Protein AF-A0A1A3Q404-F1 (afdb_monomer)

Radius of gyration: 26.16 Å; Cα contacts (8 Å, |Δi|>4): 120; chains: 1; bounding box: 40×56×80 Å

Structure (mmCIF, N/CA/C/O backbone):
data_AF-A0A1A3Q404-F1
#
_entry.id   AF-A0A1A3Q404-F1
#
loop_
_atom_site.group_PDB
_atom_site.id
_atom_site.type_symbol
_atom_site.label_atom_id
_atom_site.label_alt_id
_atom_site.label_comp_id
_atom_site.label_asym_id
_atom_site.label_entity_id
_atom_site.label_seq_id
_atom_site.pdbx_PDB_ins_code
_atom_site.Cartn_x
_atom_site.Cartn_y
_atom_site.Cartn_z
_atom_site.occupancy
_atom_site.B_iso_or_equiv
_atom_site.auth_seq_id
_atom_site.auth_comp_id
_atom_site.auth_asym_id
_atom_site.auth_atom_id
_atom_site.pdbx_PDB_model_num
ATOM 1 N N . MET A 1 1 ? 24.733 31.730 16.438 1.00 37.62 1 MET A N 1
ATOM 2 C CA . MET A 1 1 ? 24.488 30.377 16.980 1.00 37.62 1 MET A CA 1
ATOM 3 C C . MET A 1 1 ? 24.249 30.510 18.474 1.00 37.62 1 MET A C 1
ATOM 5 O O . MET A 1 1 ? 25.152 30.958 19.163 1.00 37.62 1 MET A O 1
ATOM 9 N N . ALA A 1 2 ? 23.046 30.199 18.954 1.00 35.38 2 ALA A N 1
ATOM 10 C CA . ALA A 1 2 ? 22.739 30.110 20.380 1.00 35.38 2 ALA A CA 1
ATOM 11 C C . ALA A 1 2 ? 21.656 29.036 20.550 1.00 35.38 2 ALA A C 1
ATOM 13 O O . ALA A 1 2 ? 20.515 29.236 20.143 1.00 35.38 2 ALA A O 1
ATOM 14 N N . PHE A 1 3 ? 22.049 27.871 21.063 1.00 39.38 3 PHE A N 1
ATOM 15 C CA . PHE A 1 3 ? 21.137 26.793 21.433 1.00 39.38 3 PHE A CA 1
ATOM 16 C C . PHE A 1 3 ? 20.712 27.013 22.885 1.00 39.38 3 PHE A C 1
ATOM 18 O O . PHE A 1 3 ? 21.555 27.018 23.780 1.00 39.38 3 PHE A O 1
ATOM 25 N N . ALA A 1 4 ? 19.415 27.211 23.113 1.00 44.22 4 ALA A N 1
ATOM 26 C CA . ALA A 1 4 ? 18.835 27.208 24.447 1.00 44.22 4 ALA A CA 1
ATOM 27 C C . ALA A 1 4 ? 18.495 25.763 24.838 1.00 44.22 4 ALA A C 1
ATOM 29 O O . ALA A 1 4 ? 17.740 25.078 24.151 1.00 44.22 4 ALA A O 1
ATOM 30 N N . ALA A 1 5 ? 19.105 25.314 25.931 1.00 44.84 5 ALA A N 1
ATOM 31 C CA . ALA A 1 5 ? 18.883 24.025 26.562 1.00 44.84 5 ALA A CA 1
ATOM 32 C C . ALA A 1 5 ? 17.574 24.029 27.366 1.00 44.84 5 ALA A C 1
ATOM 34 O O . ALA A 1 5 ? 17.279 25.002 28.059 1.00 44.84 5 ALA A O 1
ATOM 35 N N . LEU A 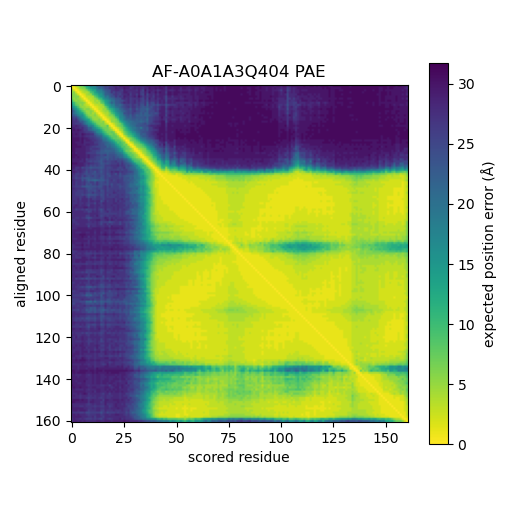1 6 ? 16.837 22.917 27.341 1.00 44.03 6 LEU A N 1
ATOM 36 C CA . LEU A 1 6 ? 15.788 22.631 28.318 1.00 44.03 6 LEU A CA 1
ATOM 37 C C . LEU A 1 6 ? 16.058 21.271 28.960 1.00 44.03 6 LEU A C 1
ATOM 39 O O . LEU A 1 6 ? 16.130 20.239 28.298 1.00 44.03 6 LEU A O 1
ATOM 43 N N . ALA A 1 7 ? 16.278 21.342 30.268 1.00 47.00 7 ALA A N 1
ATOM 44 C CA . ALA A 1 7 ? 16.565 20.249 31.172 1.00 47.00 7 ALA A CA 1
ATOM 45 C C . ALA A 1 7 ? 15.343 19.342 31.357 1.00 47.00 7 ALA A C 1
ATOM 47 O O . ALA A 1 7 ? 14.237 19.830 31.588 1.00 47.00 7 ALA A O 1
ATOM 48 N N . VAL A 1 8 ? 15.560 18.027 31.345 1.00 45.28 8 VAL A N 1
ATOM 49 C CA . VAL A 1 8 ? 14.597 17.056 31.871 1.00 45.28 8 VAL A CA 1
ATOM 50 C C . VAL A 1 8 ? 15.298 16.263 32.964 1.00 45.28 8 VAL A C 1
ATOM 52 O O . VAL A 1 8 ? 16.153 15.422 32.697 1.00 45.28 8 VAL A O 1
ATOM 55 N N . SER A 1 9 ? 14.932 16.573 34.203 1.00 49.78 9 SER A N 1
ATOM 56 C CA . SER A 1 9 ? 15.315 15.837 35.401 1.00 49.78 9 SER A CA 1
ATOM 57 C C . SER A 1 9 ? 14.096 15.073 35.901 1.00 49.78 9 SER A C 1
ATOM 59 O O . SER A 1 9 ? 13.100 15.697 36.248 1.00 49.78 9 SER A O 1
ATOM 61 N N . PHE A 1 10 ? 14.199 13.753 36.022 1.00 41.72 10 PHE A N 1
ATOM 62 C CA . PHE A 1 10 ? 13.447 12.994 37.020 1.00 41.72 10 PHE A CA 1
ATOM 63 C C . PHE A 1 10 ? 14.380 11.942 37.609 1.00 41.72 10 PHE A C 1
ATOM 65 O O . PHE A 1 10 ? 14.704 10.938 36.982 1.00 41.72 10 PHE A O 1
ATOM 72 N N . ALA A 1 11 ? 14.848 12.222 38.821 1.00 43.59 11 ALA A N 1
ATOM 73 C CA . ALA A 1 11 ? 15.542 11.275 39.670 1.00 43.59 11 ALA A CA 1
ATOM 74 C C . ALA A 1 11 ? 14.583 10.837 40.778 1.00 43.59 11 ALA A C 1
ATOM 76 O O . ALA A 1 11 ? 14.022 11.689 41.463 1.00 43.59 11 ALA A O 1
ATOM 77 N N . ALA A 1 12 ? 14.459 9.530 40.991 1.00 43.88 12 ALA A N 1
ATOM 78 C CA . ALA A 1 12 ? 14.331 8.959 42.327 1.00 43.88 12 ALA A CA 1
ATOM 79 C C . ALA A 1 12 ? 14.699 7.469 42.285 1.00 43.88 12 ALA A C 1
ATOM 81 O O . ALA A 1 12 ? 14.001 6.650 41.693 1.00 43.88 12 ALA A O 1
ATOM 82 N N . LEU A 1 13 ? 15.832 7.157 42.916 1.00 48.12 13 LEU A N 1
ATOM 83 C CA . LEU A 1 13 ? 16.267 5.817 43.289 1.00 48.12 13 LEU A CA 1
ATOM 84 C C . LEU A 1 13 ? 15.316 5.202 44.325 1.00 48.12 13 LEU A C 1
ATOM 86 O O . LEU A 1 13 ? 14.909 5.890 45.258 1.00 48.12 13 LEU A O 1
ATOM 90 N N . VAL A 1 14 ? 15.157 3.876 44.284 1.00 49.25 14 VAL A N 1
ATOM 91 C CA . VAL A 1 14 ? 15.135 3.071 45.515 1.00 49.25 14 VAL A CA 1
ATOM 92 C C . VAL A 1 14 ? 16.139 1.931 45.363 1.00 49.25 14 VAL A C 1
ATOM 94 O O . VAL A 1 14 ? 16.057 1.108 44.455 1.00 49.25 14 VAL A O 1
ATOM 97 N N . VAL A 1 15 ? 17.129 1.954 46.251 1.00 51.81 15 VAL A N 1
ATOM 98 C CA . VAL A 1 15 ? 18.213 0.984 46.417 1.00 51.81 15 VAL A CA 1
ATOM 99 C C . VAL A 1 15 ? 17.777 -0.099 47.402 1.00 51.81 15 VAL A C 1
ATOM 101 O O . VAL A 1 15 ? 17.250 0.224 48.461 1.00 51.81 15 VAL A O 1
ATOM 104 N N . GLY A 1 16 ? 18.155 -1.348 47.115 1.00 43.03 16 GLY A N 1
ATOM 105 C CA . GLY A 1 16 ? 18.827 -2.187 48.113 1.00 43.03 16 GLY A CA 1
ATOM 106 C C . GLY A 1 16 ? 18.087 -3.420 48.630 1.00 43.03 16 GLY A C 1
ATOM 107 O O . GLY A 1 16 ? 16.976 -3.328 49.137 1.00 43.03 16 GLY A O 1
ATOM 108 N N . GLY A 1 17 ? 18.791 -4.560 48.605 1.00 40.91 17 GLY A N 1
ATOM 109 C CA . GLY A 1 17 ? 18.478 -5.707 49.459 1.00 40.91 17 GLY A CA 1
ATOM 110 C C . GLY A 1 17 ? 19.001 -7.063 48.980 1.00 40.91 17 GLY A C 1
ATOM 111 O O . GLY A 1 17 ? 18.203 -7.964 48.750 1.00 40.91 17 GLY A O 1
ATOM 112 N N . THR A 1 18 ? 20.317 -7.257 48.848 1.00 50.62 18 THR A N 1
ATOM 113 C CA . THR A 1 18 ? 20.899 -8.610 48.849 1.00 50.62 18 THR A CA 1
ATOM 114 C C . THR A 1 18 ? 20.999 -9.113 50.289 1.00 50.62 18 THR A C 1
ATOM 116 O O . THR A 1 18 ? 21.762 -8.578 51.088 1.00 50.62 18 THR A O 1
ATOM 119 N N . ALA A 1 19 ? 20.265 -10.174 50.620 1.00 42.88 19 ALA A N 1
ATOM 120 C CA . ALA A 1 19 ? 20.507 -10.966 51.821 1.00 42.88 19 ALA A CA 1
ATOM 121 C C . ALA A 1 19 ? 20.475 -12.457 51.460 1.00 42.88 19 ALA A C 1
ATOM 123 O O . ALA A 1 19 ? 19.422 -13.041 51.219 1.00 42.88 19 ALA A O 1
ATOM 124 N N . LEU A 1 20 ? 21.663 -13.063 51.412 1.00 49.41 20 LEU A N 1
ATOM 125 C CA . LEU A 1 20 ? 21.845 -14.508 51.521 1.00 49.41 20 LEU A CA 1
ATOM 126 C C . LEU A 1 20 ? 21.473 -14.937 52.945 1.00 49.41 20 LEU A C 1
ATOM 128 O O . LEU A 1 20 ? 22.155 -14.537 53.886 1.00 49.41 20 LEU A O 1
ATOM 132 N N . VAL A 1 21 ? 20.477 -15.812 53.105 1.00 48.28 21 VAL A N 1
ATOM 133 C CA . VAL A 1 21 ? 20.334 -16.637 54.315 1.00 48.28 21 VAL A CA 1
ATOM 134 C C . VAL A 1 21 ? 20.006 -18.077 53.919 1.00 48.28 21 VAL A C 1
ATOM 136 O O . VAL A 1 21 ? 19.065 -18.355 53.181 1.00 48.28 21 VAL A O 1
ATOM 139 N N . ARG A 1 22 ? 20.850 -18.987 54.412 1.00 45.28 22 ARG A N 1
ATOM 140 C CA . ARG A 1 22 ? 20.740 -20.450 54.364 1.00 45.28 22 ARG A CA 1
ATOM 141 C C . ARG A 1 22 ? 19.524 -20.957 55.154 1.00 45.28 22 ARG A C 1
ATOM 143 O O . ARG A 1 22 ? 19.282 -20.486 56.256 1.00 45.28 22 ARG A O 1
ATOM 150 N N . THR A 1 23 ? 18.871 -21.981 54.597 1.00 52.84 23 THR A N 1
ATOM 151 C CA . THR A 1 23 ? 18.121 -23.095 55.227 1.00 52.84 23 THR A CA 1
ATOM 152 C C . THR A 1 23 ? 17.726 -22.986 56.707 1.00 52.84 23 THR A C 1
ATOM 154 O O . THR A 1 23 ? 18.601 -23.040 57.569 1.00 52.84 23 THR A O 1
ATOM 157 N N . SER A 1 24 ? 16.419 -23.068 56.997 1.00 42.34 24 SER A N 1
ATOM 158 C CA . SER A 1 24 ? 15.842 -23.923 58.056 1.00 42.34 24 SER A CA 1
ATOM 159 C C . SER A 1 24 ? 14.312 -24.029 57.940 1.00 42.34 24 SER A C 1
ATOM 161 O O . SER A 1 24 ? 13.644 -23.152 57.405 1.00 42.34 24 SER A O 1
ATOM 163 N N . SER A 1 25 ? 13.820 -25.172 58.400 1.00 47.3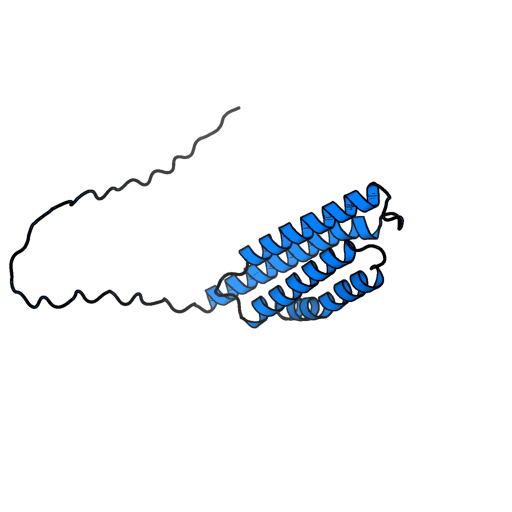8 25 SER A N 1
ATOM 164 C CA . SER A 1 25 ? 12.507 -25.804 58.274 1.00 47.38 25 SER A CA 1
ATOM 165 C C . SER A 1 25 ? 11.264 -24.982 58.646 1.00 47.38 25 SER A C 1
ATOM 167 O O . SER A 1 25 ? 11.274 -24.223 59.605 1.00 47.38 25 SER A O 1
ATOM 169 N N . GLY A 1 26 ? 10.150 -25.313 57.981 1.00 46.12 26 GLY A N 1
ATOM 170 C CA . GLY A 1 26 ? 8.818 -25.368 58.595 1.00 46.12 26 GLY A CA 1
ATOM 171 C C . GLY A 1 26 ? 8.077 -24.047 58.801 1.00 46.12 26 GLY A C 1
ATOM 172 O O . GLY A 1 26 ? 8.078 -23.499 59.894 1.00 46.12 26 GLY A O 1
ATOM 173 N N . SER A 1 27 ? 7.320 -23.622 57.791 1.00 40.94 27 SER A N 1
ATOM 174 C CA . SER A 1 27 ? 6.084 -22.851 57.970 1.00 40.94 27 SER A CA 1
ATOM 175 C C . SER A 1 27 ? 5.276 -22.930 56.675 1.00 40.94 27 SER A C 1
ATOM 177 O O . SER A 1 27 ? 5.802 -22.645 55.600 1.00 40.94 27 SER A O 1
ATOM 179 N N . LEU A 1 28 ? 4.012 -23.356 56.752 1.00 51.31 28 LEU A N 1
ATOM 180 C CA . LEU A 1 28 ? 3.050 -23.232 55.654 1.00 51.31 28 LEU A CA 1
ATOM 181 C C . LEU A 1 28 ? 2.724 -21.742 55.484 1.00 51.31 28 LEU A C 1
ATOM 183 O O . LEU A 1 28 ? 1.730 -21.244 56.004 1.00 51.31 28 LEU A O 1
ATOM 187 N N . GLN A 1 29 ? 3.604 -21.011 54.803 1.00 48.41 29 GLN A N 1
ATOM 188 C CA . GLN A 1 29 ? 3.366 -19.627 54.419 1.00 48.41 29 GLN A CA 1
ATOM 189 C C . GLN A 1 29 ? 2.473 -19.618 53.180 1.00 48.41 29 GLN A C 1
ATOM 191 O O . GLN A 1 29 ? 2.877 -20.067 52.107 1.00 48.41 29 GLN A O 1
ATOM 196 N N . SER A 1 30 ? 1.246 -19.123 53.352 1.00 51.88 30 SER A N 1
ATOM 197 C CA . SER A 1 30 ? 0.324 -18.804 52.265 1.00 51.88 30 SER A CA 1
ATOM 198 C C . SER A 1 30 ? 1.066 -18.043 51.168 1.00 51.88 30 SER A C 1
ATOM 200 O O . SER A 1 30 ? 1.684 -17.011 51.436 1.00 51.88 30 SER A O 1
ATOM 202 N N . ALA A 1 31 ? 1.030 -18.576 49.945 1.00 56.25 31 ALA A N 1
ATOM 203 C CA . ALA A 1 31 ? 1.625 -17.931 48.785 1.00 56.25 31 ALA A CA 1
ATOM 204 C C . ALA A 1 31 ? 1.077 -16.497 48.658 1.00 56.25 31 ALA A C 1
ATOM 206 O O . ALA A 1 31 ? -0.130 -16.300 48.831 1.00 56.25 31 ALA A O 1
ATOM 207 N N . PRO A 1 32 ? 1.925 -15.491 48.376 1.00 52.22 32 PRO A N 1
ATOM 208 C CA . PRO A 1 32 ? 1.443 -14.142 48.140 1.00 52.22 32 PRO A CA 1
ATOM 209 C C . PRO A 1 32 ? 0.502 -14.171 46.937 1.00 52.22 32 PRO A C 1
ATOM 211 O O . PRO A 1 32 ? 0.887 -14.588 45.844 1.00 52.22 32 PRO A O 1
ATOM 214 N N . THR A 1 33 ? -0.742 -13.747 47.152 1.00 50.78 33 THR A N 1
ATOM 215 C CA . THR A 1 33 ? -1.718 -13.506 46.094 1.00 50.78 33 THR A CA 1
ATOM 216 C C . THR A 1 33 ? -1.082 -12.532 45.106 1.00 50.78 33 THR A C 1
ATOM 218 O O . THR A 1 33 ? -0.889 -11.359 45.429 1.00 50.78 33 THR A O 1
ATOM 221 N N . GLN A 1 34 ? -0.694 -13.015 43.922 1.00 48.81 34 GLN A N 1
ATOM 222 C CA . GLN A 1 34 ? -0.306 -12.129 42.830 1.00 48.81 34 GLN A CA 1
ATOM 223 C C . GLN A 1 34 ? -1.473 -11.165 42.594 1.00 48.81 34 GLN A C 1
ATOM 225 O O . GLN A 1 34 ? -2.611 -11.631 42.481 1.00 48.81 34 GLN A O 1
ATOM 230 N N . PRO A 1 35 ? -1.237 -9.843 42.528 1.00 50.06 35 PRO A N 1
ATOM 231 C CA . PRO A 1 35 ? -2.263 -8.928 42.072 1.00 50.06 35 PRO A CA 1
ATOM 232 C C . PRO A 1 35 ? -2.679 -9.395 40.682 1.00 50.06 35 PRO A C 1
ATOM 234 O O . PRO A 1 35 ? -1.863 -9.404 39.759 1.00 50.06 35 PRO A O 1
ATOM 237 N N . THR A 1 36 ? -3.930 -9.825 40.540 1.00 48.56 36 THR A N 1
ATOM 238 C CA . THR A 1 36 ? -4.543 -10.014 39.233 1.00 48.56 36 THR A CA 1
ATOM 239 C C . THR A 1 36 ? -4.414 -8.671 38.535 1.00 48.56 36 THR A C 1
ATOM 241 O O . THR A 1 36 ? -5.062 -7.704 38.935 1.00 48.56 36 THR A O 1
ATOM 244 N N . ALA A 1 37 ? -3.506 -8.569 37.564 1.00 55.34 37 ALA A N 1
ATOM 245 C CA . ALA A 1 37 ? -3.395 -7.382 36.741 1.00 55.34 37 ALA A CA 1
ATOM 246 C C . ALA A 1 37 ? -4.743 -7.235 36.035 1.00 55.34 37 ALA A C 1
ATOM 248 O O . ALA A 1 37 ? -5.053 -7.988 35.113 1.00 55.34 37 ALA A O 1
ATOM 249 N N . VAL A 1 38 ? -5.582 -6.328 36.535 1.00 51.34 38 VAL A N 1
ATOM 250 C CA . VAL A 1 38 ? -6.839 -5.974 35.889 1.00 51.34 38 VAL A CA 1
ATOM 251 C C . VAL A 1 38 ? -6.433 -5.400 34.543 1.00 51.34 38 VAL A C 1
ATOM 253 O O . VAL A 1 38 ? -5.911 -4.290 34.467 1.00 51.34 38 VAL A O 1
ATOM 256 N N . THR A 1 39 ? -6.583 -6.187 33.480 1.00 56.66 39 THR A N 1
ATOM 257 C CA . THR A 1 39 ? -6.462 -5.667 32.125 1.00 56.66 39 THR A CA 1
ATOM 258 C C . THR A 1 39 ? -7.580 -4.645 31.992 1.00 56.66 39 THR A C 1
ATOM 260 O O . THR A 1 39 ? -8.754 -5.013 31.971 1.00 56.66 39 THR A O 1
ATOM 263 N N . ALA A 1 40 ? -7.237 -3.358 32.033 1.00 66.50 40 ALA A N 1
ATOM 264 C CA . ALA A 1 40 ? -8.218 -2.303 31.842 1.00 66.50 40 ALA A CA 1
ATOM 265 C C . ALA A 1 40 ? -8.913 -2.549 30.497 1.00 66.50 40 ALA A C 1
ATOM 267 O O . ALA A 1 40 ? -8.245 -2.727 29.477 1.00 66.50 40 ALA A O 1
ATOM 268 N N . ALA A 1 41 ? -10.243 -2.628 30.509 1.00 79.56 41 ALA A N 1
ATOM 269 C CA . ALA A 1 41 ? -11.013 -2.790 29.286 1.00 79.56 41 ALA A CA 1
ATOM 270 C C . ALA A 1 41 ? -10.775 -1.579 28.371 1.00 79.56 41 ALA A C 1
ATOM 272 O O . ALA A 1 41 ? -10.753 -0.440 28.841 1.00 79.56 41 ALA A O 1
ATOM 273 N N . VAL A 1 42 ? -10.588 -1.833 27.074 1.00 86.69 42 VAL A N 1
ATOM 274 C CA . VAL A 1 42 ? -10.406 -0.783 26.065 1.00 86.69 42 VAL A CA 1
ATOM 275 C C . VAL A 1 42 ? -11.675 0.069 25.994 1.00 86.69 42 VAL A C 1
ATOM 277 O O . VAL A 1 42 ? -12.776 -0.471 25.871 1.00 86.69 42 VAL A O 1
ATOM 280 N N . SER A 1 43 ? -11.539 1.393 26.083 1.00 94.06 43 SER A N 1
ATOM 281 C CA . SER A 1 43 ? -12.679 2.312 26.011 1.00 94.06 43 SER A CA 1
ATOM 282 C C . SER A 1 43 ? -13.106 2.588 24.559 1.00 94.06 43 SER A C 1
ATOM 284 O O . SER A 1 43 ? -12.280 2.499 23.648 1.00 94.06 43 SER A O 1
ATOM 286 N N . PRO A 1 44 ? -14.369 2.988 24.311 1.00 95.12 44 PRO A N 1
ATOM 287 C CA . PRO A 1 44 ? -14.813 3.393 22.973 1.00 95.12 44 PRO A CA 1
ATOM 288 C C . PRO A 1 44 ? -13.948 4.505 22.359 1.00 95.12 44 PRO A C 1
ATOM 290 O O . PRO A 1 44 ? -13.596 4.437 21.185 1.00 95.12 44 PRO A O 1
ATOM 293 N N . ASP A 1 45 ? -13.520 5.480 23.166 1.00 95.44 45 ASP A N 1
ATOM 294 C CA . ASP A 1 45 ? -12.650 6.570 22.709 1.00 95.44 45 ASP A CA 1
ATOM 295 C C . ASP A 1 45 ? -11.276 6.067 22.247 1.00 95.44 45 ASP A C 1
ATOM 297 O O . ASP A 1 45 ? -10.716 6.589 21.280 1.00 95.44 45 ASP A O 1
ATOM 301 N N . GLN A 1 46 ? -10.737 5.036 22.910 1.00 96.19 46 GLN A N 1
ATOM 302 C CA . GLN A 1 46 ? -9.485 4.393 22.505 1.00 96.19 46 GLN A CA 1
ATOM 303 C C . GLN A 1 46 ? -9.639 3.649 21.176 1.00 96.19 46 GLN A C 1
ATOM 305 O O . GLN A 1 46 ? -8.740 3.723 20.339 1.00 96.19 46 GLN A O 1
ATOM 310 N N . VAL A 1 47 ? -10.774 2.978 20.957 1.00 96.88 47 VAL A N 1
ATOM 311 C CA . VAL A 1 47 ? -11.078 2.308 19.681 1.00 96.88 47 VAL A CA 1
ATOM 312 C C . VAL A 1 47 ? -11.181 3.326 18.546 1.00 96.88 47 VAL A C 1
ATOM 314 O O . VAL A 1 47 ? -10.556 3.159 17.499 1.00 96.88 47 VAL A O 1
ATOM 317 N N . GLU A 1 48 ? -11.908 4.420 18.762 1.00 96.38 48 GLU A N 1
ATOM 318 C CA . GLU A 1 48 ? -12.070 5.477 17.762 1.00 96.38 48 GLU A CA 1
ATOM 319 C C . GLU A 1 48 ? -10.753 6.208 17.459 1.00 96.38 48 GLU A C 1
ATOM 321 O O . GLU A 1 48 ? -10.462 6.527 16.303 1.00 96.38 48 GLU A O 1
ATOM 326 N N . ALA A 1 49 ? -9.915 6.448 18.472 1.00 97.19 49 ALA A N 1
ATOM 327 C CA . ALA A 1 49 ? -8.579 7.006 18.270 1.00 97.19 49 ALA A CA 1
ATOM 328 C C . ALA A 1 49 ? -7.681 6.062 17.459 1.00 97.19 49 ALA A C 1
ATOM 330 O O . ALA A 1 49 ? -7.063 6.503 16.489 1.00 97.19 49 ALA A O 1
ATOM 331 N N . ALA A 1 50 ? -7.671 4.770 17.795 1.00 98.12 50 ALA A N 1
ATOM 332 C CA . ALA A 1 50 ? -6.903 3.765 17.067 1.00 98.12 50 ALA A CA 1
ATOM 333 C C . ALA A 1 50 ? -7.364 3.626 15.610 1.00 98.12 50 ALA A C 1
ATOM 335 O O . ALA A 1 50 ? -6.539 3.578 14.697 1.00 98.12 50 ALA A O 1
ATOM 336 N N . LYS A 1 51 ? -8.682 3.645 15.375 1.00 98.19 51 LYS A N 1
ATOM 337 C CA . LYS A 1 51 ? -9.258 3.664 14.027 1.00 98.19 51 LYS A CA 1
ATOM 338 C C . LYS A 1 51 ? -8.763 4.868 13.225 1.00 98.19 51 LYS A C 1
ATOM 340 O O . LYS A 1 51 ? -8.301 4.695 12.097 1.00 98.19 51 LYS A O 1
ATOM 345 N N . ARG A 1 52 ? -8.838 6.079 13.791 1.00 98.44 52 ARG A N 1
ATOM 346 C CA . ARG A 1 52 ? -8.368 7.305 13.121 1.00 98.44 52 ARG A CA 1
ATOM 347 C C . ARG A 1 52 ? -6.884 7.247 12.787 1.00 98.44 52 ARG A C 1
ATOM 349 O O . ARG A 1 52 ? -6.506 7.646 11.685 1.00 98.44 52 ARG A O 1
ATOM 356 N N . GLU A 1 53 ? -6.060 6.754 13.707 1.00 98.50 53 GLU A N 1
ATOM 357 C CA . GLU A 1 53 ? -4.622 6.592 13.489 1.00 98.50 53 GLU A CA 1
ATOM 358 C C . GLU A 1 53 ? -4.345 5.643 12.317 1.00 98.50 53 GLU A C 1
ATOM 360 O O . GLU A 1 53 ? -3.721 6.052 11.334 1.00 98.50 53 GLU A O 1
ATOM 365 N N . ALA A 1 54 ? -4.911 4.434 12.356 1.00 98.56 54 ALA A N 1
ATOM 366 C CA . ALA A 1 54 ? -4.732 3.423 11.316 1.00 98.56 54 ALA A CA 1
ATOM 367 C C . ALA A 1 54 ? -5.207 3.910 9.938 1.00 98.56 54 ALA A C 1
ATOM 369 O O . ALA A 1 54 ? -4.501 3.780 8.933 1.00 98.56 54 ALA A O 1
ATOM 370 N N . CYS A 1 55 ? -6.376 4.549 9.886 1.00 98.56 55 CYS A N 1
ATOM 371 C CA . CYS A 1 55 ? -6.929 5.123 8.662 1.00 98.56 55 CYS A CA 1
ATOM 372 C C . CYS A 1 55 ? -6.092 6.287 8.110 1.00 98.56 55 CYS A C 1
ATOM 374 O O . CYS A 1 55 ? -5.955 6.440 6.893 1.00 98.56 55 CYS A O 1
ATOM 376 N N . THR A 1 56 ? -5.524 7.123 8.980 1.00 98.56 56 THR A N 1
ATOM 377 C CA . THR A 1 56 ? -4.654 8.235 8.572 1.00 98.56 56 THR A CA 1
ATOM 378 C C . THR A 1 56 ? -3.332 7.716 8.023 1.00 98.56 56 THR A C 1
ATOM 380 O O . THR A 1 56 ? -2.925 8.127 6.933 1.00 98.56 56 THR A O 1
ATOM 383 N N . ALA A 1 57 ? -2.710 6.765 8.720 1.00 98.62 57 ALA A N 1
ATOM 384 C CA . ALA A 1 57 ? -1.467 6.145 8.285 1.00 98.62 57 ALA A CA 1
ATOM 385 C C . ALA A 1 57 ? -1.633 5.428 6.940 1.00 98.62 57 ALA A C 1
ATOM 387 O O . ALA A 1 57 ? -0.842 5.648 6.021 1.00 98.62 57 ALA A O 1
ATOM 388 N N . TRP A 1 58 ? -2.703 4.641 6.776 1.00 98.31 58 TRP A N 1
ATOM 389 C CA . TRP A 1 58 ? -3.012 3.991 5.502 1.00 98.31 58 TRP A CA 1
ATOM 390 C C . TRP A 1 58 ? -3.157 5.000 4.351 1.00 98.31 58 TRP A C 1
ATOM 392 O O . TRP A 1 58 ? -2.537 4.815 3.301 1.00 98.31 58 TRP A O 1
ATOM 402 N N . ARG A 1 59 ? -3.927 6.084 4.534 1.00 97.81 59 ARG A N 1
ATOM 403 C CA . ARG A 1 59 ? -4.109 7.117 3.495 1.00 97.81 59 ARG A CA 1
ATOM 404 C C . ARG A 1 59 ? -2.785 7.767 3.102 1.00 97.81 59 ARG A C 1
ATOM 406 O O . ARG A 1 59 ? -2.496 7.881 1.910 1.00 97.81 59 ARG A O 1
ATOM 413 N N . ALA A 1 60 ? -1.986 8.172 4.089 1.00 98.06 60 ALA A N 1
ATOM 414 C CA . ALA A 1 60 ? -0.686 8.794 3.852 1.00 98.06 60 ALA A CA 1
ATOM 415 C C . ALA A 1 60 ? 0.249 7.854 3.074 1.00 98.06 60 ALA A C 1
ATOM 417 O O . ALA A 1 60 ? 0.832 8.249 2.060 1.00 98.06 60 ALA A O 1
ATOM 418 N N . ALA A 1 61 ? 0.312 6.588 3.487 1.00 97.81 61 ALA A N 1
ATOM 419 C CA . ALA A 1 61 ? 1.110 5.562 2.831 1.00 97.81 61 ALA A CA 1
ATOM 420 C C . ALA A 1 61 ? 0.651 5.288 1.392 1.00 97.81 61 ALA A C 1
ATOM 422 O O . ALA A 1 61 ? 1.477 5.209 0.484 1.00 97.81 61 ALA A O 1
ATOM 423 N N . ALA A 1 62 ? -0.661 5.185 1.156 1.00 95.81 62 ALA A N 1
ATOM 424 C CA . ALA A 1 62 ? -1.218 4.967 -0.177 1.00 95.81 62 ALA A CA 1
ATOM 425 C C . ALA A 1 62 ? -0.865 6.101 -1.149 1.00 95.81 62 ALA A C 1
ATOM 427 O O . ALA A 1 62 ? -0.457 5.841 -2.282 1.00 95.81 62 ALA A O 1
ATOM 428 N N . VAL A 1 63 ? -0.957 7.357 -0.703 1.00 96.12 63 VAL A N 1
ATOM 429 C CA . VAL A 1 63 ? -0.537 8.518 -1.504 1.00 96.12 63 VAL A CA 1
ATOM 430 C C . VAL A 1 63 ? 0.960 8.451 -1.813 1.00 96.12 63 VAL A C 1
ATOM 432 O O . VAL A 1 63 ? 1.353 8.595 -2.972 1.00 96.12 63 VAL A O 1
ATOM 435 N N . ALA A 1 64 ? 1.789 8.187 -0.801 1.00 96.44 64 ALA A N 1
ATOM 436 C CA . ALA A 1 64 ? 3.240 8.148 -0.944 1.00 96.44 64 ALA A CA 1
ATOM 437 C C . ALA A 1 64 ? 3.718 7.026 -1.885 1.00 96.44 64 ALA A C 1
ATOM 439 O O . ALA A 1 64 ? 4.590 7.261 -2.722 1.00 96.44 64 ALA A O 1
ATOM 440 N N . MET A 1 65 ? 3.139 5.825 -1.787 1.00 95.12 65 MET A N 1
ATOM 441 C CA . MET A 1 65 ? 3.476 4.701 -2.669 1.00 95.12 65 MET A CA 1
ATOM 442 C C . MET A 1 65 ? 3.041 4.953 -4.112 1.00 95.12 65 MET A C 1
ATOM 444 O O . MET A 1 65 ? 3.825 4.721 -5.032 1.00 95.12 65 MET A O 1
ATOM 448 N N . ASN A 1 66 ? 1.830 5.481 -4.323 1.00 92.75 66 ASN A N 1
ATOM 449 C CA . ASN A 1 66 ? 1.337 5.792 -5.666 1.00 92.75 66 ASN A CA 1
ATOM 450 C C . ASN A 1 66 ? 2.191 6.862 -6.357 1.00 92.75 66 ASN A C 1
ATOM 452 O O . ASN A 1 66 ? 2.492 6.727 -7.544 1.00 92.75 66 ASN A O 1
ATOM 456 N N . ALA A 1 67 ? 2.616 7.894 -5.622 1.00 92.69 67 ALA A N 1
ATOM 457 C CA . ALA A 1 67 ? 3.479 8.943 -6.159 1.00 92.69 67 ALA A CA 1
ATOM 458 C C . ALA A 1 67 ? 4.823 8.384 -6.655 1.00 92.69 67 ALA A C 1
ATOM 460 O O . ALA A 1 67 ? 5.245 8.701 -7.766 1.00 92.69 67 ALA A O 1
ATOM 461 N N . THR A 1 68 ? 5.475 7.515 -5.876 1.00 93.38 68 THR A N 1
ATOM 462 C CA . THR A 1 68 ? 6.763 6.927 -6.279 1.00 93.38 68 THR A CA 1
ATOM 463 C C . THR A 1 68 ? 6.597 5.881 -7.381 1.00 93.38 68 THR A C 1
ATOM 465 O O . THR A 1 68 ? 7.369 5.882 -8.338 1.00 93.38 68 THR A O 1
ATOM 468 N N . ARG A 1 69 ? 5.565 5.026 -7.313 1.00 92.31 69 ARG A N 1
ATOM 469 C CA . ARG A 1 69 ? 5.303 4.014 -8.350 1.00 92.31 69 ARG A CA 1
ATOM 470 C C . ARG A 1 69 ? 4.970 4.644 -9.703 1.00 92.31 69 ARG A C 1
ATOM 472 O O . ARG A 1 69 ? 5.355 4.100 -10.734 1.00 92.31 69 ARG A O 1
ATOM 479 N N . LYS A 1 70 ? 4.327 5.816 -9.718 1.00 92.12 70 LYS A N 1
ATOM 480 C CA . LYS A 1 70 ? 4.049 6.556 -10.954 1.00 92.12 70 LYS A CA 1
ATOM 481 C C . LYS A 1 70 ? 5.315 6.865 -11.762 1.00 92.12 70 LYS A C 1
ATOM 483 O O . LYS A 1 70 ? 5.282 6.722 -12.976 1.00 92.12 70 LYS A O 1
ATOM 488 N N . ALA A 1 71 ? 6.430 7.208 -11.115 1.00 90.69 71 ALA A N 1
ATOM 489 C CA 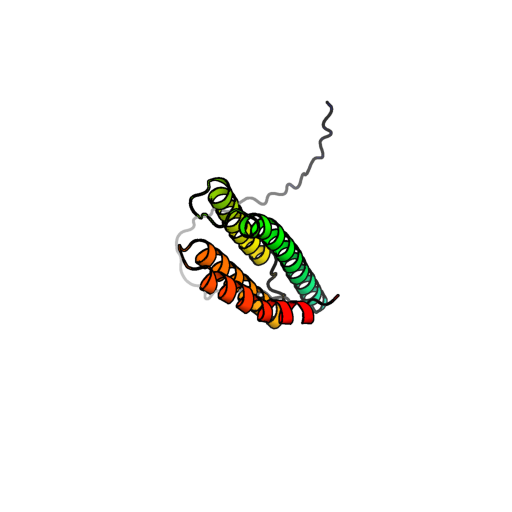. ALA A 1 71 ? 7.688 7.468 -11.820 1.00 90.69 71 ALA A CA 1
ATOM 490 C C . ALA A 1 71 ? 8.213 6.229 -12.567 1.00 90.69 71 ALA A C 1
ATOM 492 O O . ALA A 1 71 ? 8.782 6.354 -13.646 1.00 90.69 71 ALA A O 1
ATOM 493 N N . PHE A 1 72 ? 7.995 5.035 -12.010 1.00 90.06 72 PHE A N 1
ATOM 494 C CA . PHE A 1 72 ? 8.308 3.776 -12.681 1.00 90.06 72 PHE A CA 1
ATOM 495 C C . PHE A 1 72 ? 7.340 3.497 -13.840 1.00 90.06 72 PHE A C 1
ATOM 497 O O . PHE A 1 72 ? 7.786 3.172 -14.936 1.00 90.06 72 PHE A O 1
ATOM 504 N N . ILE A 1 73 ? 6.036 3.697 -13.642 1.00 88.62 73 ILE A N 1
ATOM 505 C CA . ILE A 1 73 ? 5.024 3.516 -14.699 1.00 88.62 73 ILE A CA 1
ATOM 506 C C . ILE A 1 73 ? 5.274 4.454 -15.892 1.00 88.62 73 ILE A C 1
ATOM 508 O O . ILE A 1 73 ? 5.099 4.050 -17.038 1.00 88.62 73 ILE A O 1
ATOM 512 N N . ASP A 1 74 ? 5.699 5.690 -15.628 1.00 90.75 74 ASP A N 1
ATOM 513 C CA . ASP A 1 74 ? 5.963 6.704 -16.654 1.00 90.75 74 ASP A CA 1
ATOM 514 C C . ASP A 1 74 ? 7.353 6.545 -17.319 1.00 90.75 74 ASP A C 1
ATOM 516 O O . ASP A 1 74 ? 7.681 7.284 -18.252 1.00 90.75 74 ASP A O 1
ATOM 520 N N . SER A 1 75 ? 8.193 5.619 -16.840 1.00 87.75 75 SER A N 1
ATOM 521 C CA . SER A 1 75 ? 9.535 5.378 -17.385 1.00 87.75 75 SER A CA 1
ATOM 522 C C . SER A 1 75 ? 9.495 4.633 -18.733 1.00 87.75 75 SER A C 1
ATOM 524 O O . SER A 1 75 ? 8.474 4.036 -19.088 1.00 87.75 75 SER A O 1
ATOM 526 N N . PRO A 1 76 ? 10.582 4.653 -19.532 1.00 85.44 76 PRO A N 1
ATOM 527 C CA . PRO A 1 76 ? 10.634 3.898 -20.780 1.00 85.44 76 PRO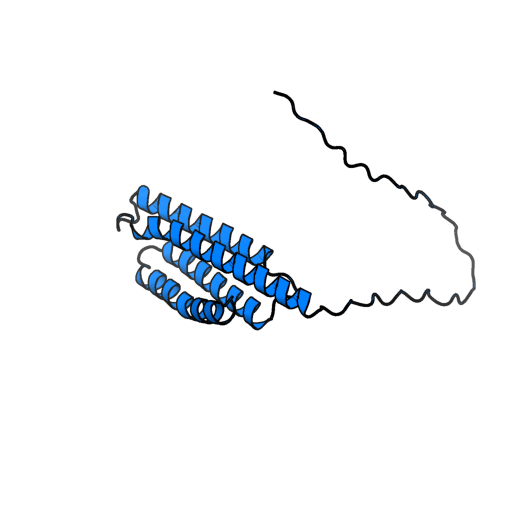 A CA 1
ATOM 528 C C . PRO A 1 76 ? 10.316 2.409 -20.577 1.00 85.44 76 PRO A C 1
ATOM 530 O O . PRO A 1 76 ? 10.816 1.771 -19.654 1.00 85.44 76 PRO A O 1
ATOM 533 N N . ALA A 1 77 ? 9.571 1.810 -21.512 1.00 80.62 77 ALA A N 1
ATOM 534 C CA . ALA A 1 77 ? 9.204 0.387 -21.452 1.00 80.62 77 ALA A CA 1
ATOM 535 C C . ALA A 1 77 ? 10.413 -0.574 -21.506 1.00 80.62 77 ALA A C 1
ATOM 537 O O . ALA A 1 77 ? 10.293 -1.763 -21.208 1.00 80.62 77 ALA A O 1
ATOM 538 N N . ARG A 1 78 ? 11.593 -0.067 -21.887 1.00 83.81 78 ARG A N 1
ATOM 539 C CA . ARG A 1 78 ? 12.852 -0.812 -21.850 1.00 83.81 78 ARG A CA 1
ATOM 540 C C . ARG A 1 78 ? 13.272 -1.048 -20.400 1.00 83.81 78 ARG A C 1
ATOM 542 O O . ARG A 1 78 ? 13.695 -0.130 -19.709 1.00 83.81 78 ARG A O 1
ATOM 549 N N . ARG A 1 79 ? 13.158 -2.295 -19.942 1.00 79.38 79 ARG A N 1
ATOM 550 C CA . ARG A 1 79 ? 13.449 -2.698 -18.554 1.00 79.38 79 ARG A CA 1
ATOM 551 C C . ARG A 1 79 ? 14.938 -2.654 -18.184 1.00 79.38 79 ARG A C 1
ATOM 553 O O . ARG A 1 79 ? 15.254 -2.688 -17.001 1.00 79.38 79 ARG A O 1
ATOM 560 N N . ASP A 1 80 ? 15.826 -2.583 -19.169 1.00 86.38 80 ASP A N 1
ATOM 561 C CA . ASP A 1 80 ? 17.273 -2.402 -19.014 1.00 86.38 80 ASP A CA 1
ATOM 562 C C . ASP A 1 80 ? 17.700 -0.924 -19.014 1.00 86.38 80 ASP A C 1
ATOM 564 O O . ASP A 1 80 ? 18.866 -0.615 -18.766 1.00 86.38 80 ASP A O 1
ATOM 568 N N . ASP A 1 81 ? 16.768 0.001 -19.264 1.00 90.75 81 ASP A N 1
ATOM 569 C CA . ASP A 1 81 ? 17.044 1.429 -19.215 1.00 90.75 81 ASP A CA 1
ATOM 570 C C . ASP A 1 81 ? 17.387 1.853 -17.771 1.00 90.75 81 ASP A C 1
ATOM 572 O O . ASP A 1 81 ? 16.614 1.571 -16.845 1.00 90.75 81 ASP A O 1
ATOM 576 N N . PRO A 1 82 ? 18.521 2.544 -17.537 1.00 92.44 82 PRO A N 1
ATOM 577 C CA . PRO A 1 82 ? 18.927 2.947 -16.193 1.00 92.44 82 PRO A CA 1
ATOM 578 C C . PRO A 1 82 ? 17.875 3.780 -15.452 1.00 92.44 82 PRO A C 1
ATOM 580 O O . PRO A 1 82 ? 17.788 3.693 -14.222 1.00 92.44 82 PRO A O 1
ATOM 583 N N . ALA A 1 83 ? 17.067 4.570 -16.170 1.00 91.38 83 ALA A N 1
ATOM 584 C CA . ALA A 1 83 ? 15.991 5.345 -15.562 1.00 91.38 83 ALA A CA 1
ATOM 585 C C . ALA A 1 83 ? 14.864 4.430 -15.061 1.00 91.38 83 ALA A C 1
ATOM 587 O O . ALA A 1 83 ? 14.409 4.593 -13.929 1.00 91.38 83 ALA A O 1
ATOM 588 N N . THR A 1 84 ? 14.474 3.429 -15.854 1.00 91.38 84 THR A N 1
ATOM 589 C CA . THR A 1 84 ? 13.461 2.427 -15.488 1.00 91.38 84 THR A CA 1
ATOM 590 C C . THR A 1 84 ? 13.911 1.585 -14.297 1.00 91.38 84 THR A C 1
ATOM 592 O O . THR A 1 84 ? 13.154 1.420 -13.339 1.00 91.38 84 THR A O 1
ATOM 595 N N . VAL A 1 85 ? 15.164 1.116 -14.298 1.00 92.06 85 VAL A N 1
ATOM 596 C CA . VAL A 1 85 ? 15.744 0.346 -13.181 1.00 92.06 85 VAL A CA 1
ATOM 597 C C . VAL A 1 85 ? 15.772 1.175 -11.894 1.00 92.06 85 VAL A C 1
ATOM 599 O O . VAL A 1 85 ? 15.365 0.698 -10.834 1.00 92.06 85 VAL A O 1
ATOM 602 N N . THR A 1 86 ? 16.211 2.432 -11.985 1.00 94.69 86 THR A N 1
ATOM 603 C CA . THR A 1 86 ? 16.286 3.341 -10.832 1.00 94.69 86 THR A CA 1
ATOM 604 C C . THR A 1 86 ? 14.897 3.654 -10.273 1.00 94.69 86 THR A C 1
ATOM 606 O O . THR A 1 86 ? 14.693 3.611 -9.058 1.00 94.69 86 THR A O 1
ATOM 609 N N . ALA A 1 87 ? 13.926 3.932 -11.145 1.00 93.94 87 ALA A N 1
ATOM 610 C CA . ALA A 1 87 ? 12.554 4.220 -10.743 1.00 93.94 87 ALA A CA 1
ATOM 611 C C . ALA A 1 87 ? 11.876 3.002 -10.095 1.00 93.94 87 ALA A C 1
ATOM 613 O O . ALA A 1 87 ? 11.200 3.150 -9.075 1.00 93.94 87 ALA A O 1
ATOM 614 N N . LEU A 1 88 ? 12.098 1.799 -10.636 1.00 92.81 88 LEU A N 1
ATOM 615 C CA . LEU A 1 88 ? 11.597 0.553 -10.057 1.00 92.81 88 LEU A CA 1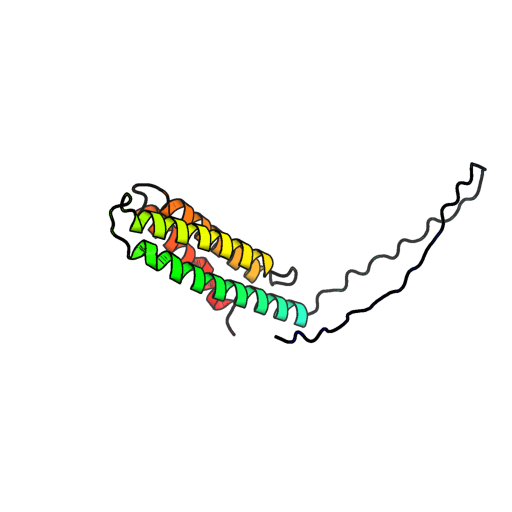
ATOM 616 C C . LEU A 1 88 ? 12.176 0.306 -8.659 1.00 92.81 88 LEU A C 1
ATOM 618 O O . LEU A 1 88 ? 11.423 0.051 -7.718 1.00 92.81 88 LEU A O 1
ATOM 622 N N . ALA A 1 89 ? 13.496 0.438 -8.500 1.00 94.62 89 ALA A N 1
ATOM 623 C CA . ALA A 1 89 ? 14.151 0.270 -7.206 1.00 94.62 89 ALA A CA 1
ATOM 624 C C . ALA A 1 89 ? 13.613 1.267 -6.163 1.00 94.62 89 ALA A C 1
ATOM 626 O O . ALA A 1 89 ? 13.329 0.886 -5.026 1.00 94.62 89 ALA A O 1
ATOM 627 N N . ALA A 1 90 ? 13.405 2.528 -6.558 1.00 95.94 90 ALA A N 1
ATOM 628 C CA . ALA A 1 90 ? 12.803 3.539 -5.694 1.00 95.94 90 ALA A CA 1
ATOM 629 C C . ALA A 1 90 ? 11.355 3.188 -5.309 1.00 95.94 90 ALA A C 1
ATOM 631 O O . ALA A 1 90 ? 10.985 3.315 -4.140 1.00 95.94 90 ALA A O 1
ATOM 632 N N . ALA A 1 91 ? 10.543 2.708 -6.257 1.00 94.31 91 ALA A N 1
ATOM 633 C CA . ALA A 1 91 ? 9.167 2.288 -5.998 1.00 94.31 91 ALA A CA 1
ATOM 634 C C . ALA A 1 91 ? 9.099 1.104 -5.019 1.00 94.31 91 ALA A C 1
ATOM 636 O O . ALA A 1 91 ? 8.310 1.137 -4.074 1.00 94.31 91 ALA A O 1
ATOM 637 N N . GLN A 1 92 ? 9.959 0.098 -5.187 1.00 95.44 92 GLN A N 1
ATOM 638 C CA . GLN A 1 92 ? 10.028 -1.058 -4.288 1.00 95.44 92 GLN A CA 1
ATOM 639 C C . GLN A 1 92 ? 10.510 -0.666 -2.886 1.00 95.44 92 GLN A C 1
ATOM 641 O O . GLN A 1 92 ? 9.909 -1.074 -1.890 1.00 95.44 92 GLN A O 1
ATOM 646 N N . ALA A 1 93 ? 11.548 0.171 -2.790 1.00 96.75 93 ALA A N 1
ATOM 647 C CA . ALA A 1 93 ? 12.034 0.677 -1.508 1.00 96.75 93 ALA A CA 1
ATOM 648 C C . ALA A 1 93 ? 10.948 1.475 -0.768 1.00 96.75 93 ALA A C 1
ATOM 650 O O . ALA A 1 93 ? 10.729 1.267 0.428 1.00 96.75 93 ALA A O 1
ATOM 651 N N . GLN A 1 94 ? 10.220 2.333 -1.489 1.00 97.25 94 GLN A N 1
ATOM 652 C CA . GLN A 1 94 ? 9.101 3.085 -0.930 1.00 97.25 94 GLN A CA 1
ATOM 653 C C . GLN A 1 94 ? 7.972 2.158 -0.470 1.00 97.25 94 GLN A C 1
ATOM 655 O O . GLN A 1 94 ? 7.451 2.349 0.626 1.00 97.25 94 GLN A O 1
ATOM 660 N N . ALA A 1 95 ? 7.605 1.142 -1.257 1.00 95.94 95 ALA A N 1
ATOM 661 C CA . ALA A 1 95 ? 6.578 0.179 -0.866 1.00 95.94 95 ALA A CA 1
ATOM 662 C C . ALA A 1 95 ? 6.934 -0.510 0.461 1.00 95.94 95 ALA A C 1
ATOM 664 O O . ALA A 1 95 ? 6.120 -0.530 1.382 1.00 95.94 95 ALA A O 1
ATOM 665 N N . VAL A 1 96 ? 8.175 -0.987 0.610 1.00 97.38 96 VAL A N 1
ATOM 666 C CA . VA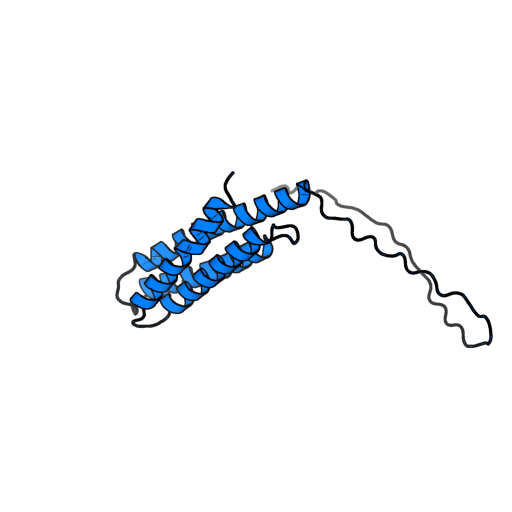L A 1 96 ? 8.648 -1.609 1.859 1.00 97.38 96 VAL A CA 1
ATOM 667 C C . VAL A 1 96 ? 8.595 -0.624 3.028 1.00 97.38 96 VAL A C 1
ATOM 669 O O . VAL A 1 96 ? 8.061 -0.963 4.085 1.00 97.38 96 VAL A O 1
ATOM 672 N N . ALA A 1 97 ? 9.108 0.595 2.849 1.00 98.31 97 ALA A N 1
ATOM 673 C CA . ALA A 1 97 ? 9.108 1.609 3.902 1.00 98.31 97 ALA A CA 1
ATOM 674 C C . ALA A 1 97 ? 7.683 1.948 4.369 1.00 98.31 97 ALA A C 1
ATOM 676 O O . ALA A 1 97 ? 7.412 1.994 5.570 1.00 98.31 97 ALA A O 1
ATOM 677 N N . GLN A 1 98 ? 6.757 2.125 3.426 1.00 98.31 98 GLN A N 1
ATOM 678 C CA . GLN A 1 98 ? 5.373 2.486 3.718 1.00 98.31 98 GLN A CA 1
ATOM 679 C C . GLN A 1 98 ? 4.576 1.320 4.318 1.00 98.31 98 GLN A C 1
ATOM 681 O O . GLN A 1 98 ? 3.783 1.538 5.231 1.00 98.31 98 GLN A O 1
ATOM 686 N N . VAL A 1 99 ? 4.832 0.074 3.902 1.00 98.25 99 VAL A N 1
ATOM 687 C CA . VAL A 1 99 ? 4.267 -1.119 4.558 1.00 98.25 99 VAL A CA 1
ATOM 688 C C . VAL A 1 99 ? 4.659 -1.165 6.036 1.00 98.25 99 VAL A C 1
ATOM 690 O O . VAL A 1 99 ? 3.808 -1.401 6.894 1.00 98.25 99 VAL A O 1
ATOM 693 N N . GLN A 1 100 ? 5.933 -0.918 6.352 1.00 98.50 100 GLN A N 1
ATOM 694 C CA . GLN A 1 100 ? 6.399 -0.915 7.742 1.00 98.50 100 GLN A CA 1
ATOM 695 C C . GLN A 1 100 ? 5.832 0.262 8.536 1.00 98.50 100 GLN A C 1
ATOM 697 O O . GLN A 1 100 ? 5.397 0.070 9.670 1.00 98.50 100 GLN A O 1
ATOM 702 N N . TYR A 1 101 ? 5.774 1.452 7.932 1.00 98.50 101 TYR A N 1
ATOM 703 C CA . TYR A 1 101 ? 5.133 2.618 8.535 1.00 98.50 101 TYR A CA 1
ATOM 704 C C . TYR A 1 101 ? 3.684 2.315 8.930 1.00 98.50 101 TYR A C 1
ATOM 706 O O . TYR A 1 101 ? 3.320 2.515 10.087 1.00 98.50 101 TYR A O 1
ATOM 714 N N . VAL A 1 102 ? 2.875 1.762 8.020 1.00 98.56 102 VAL A N 1
ATOM 715 C CA . VAL A 1 102 ? 1.472 1.439 8.322 1.00 98.56 102 VAL A CA 1
ATOM 716 C C . VAL A 1 102 ? 1.377 0.400 9.434 1.00 98.56 102 VAL A C 1
ATOM 718 O O . VAL A 1 102 ? 0.620 0.611 10.371 1.00 98.56 102 VAL A O 1
ATOM 721 N N . ARG A 1 103 ? 2.176 -0.676 9.400 1.00 98.19 103 ARG A N 1
ATOM 722 C CA . ARG A 1 103 ? 2.172 -1.709 10.457 1.00 98.19 103 ARG A CA 1
ATOM 723 C C . ARG A 1 103 ? 2.457 -1.146 11.852 1.00 98.19 103 ARG A C 1
ATOM 725 O O . ARG A 1 103 ? 1.894 -1.638 12.823 1.00 98.19 103 ARG A O 1
ATOM 732 N N . GLN A 1 104 ? 3.300 -0.119 11.953 1.00 98.50 104 GLN A N 1
ATOM 733 C CA . GLN A 1 104 ? 3.608 0.556 13.220 1.00 98.50 104 GLN A CA 1
ATOM 734 C C . GLN A 1 104 ? 2.472 1.463 13.719 1.00 98.50 104 GLN A C 1
ATOM 736 O O . GLN A 1 104 ? 2.445 1.790 14.899 1.00 98.50 104 GLN A O 1
ATOM 741 N N . HIS A 1 105 ? 1.537 1.831 12.842 1.00 98.62 105 HIS A N 1
ATOM 742 C CA . HIS A 1 105 ? 0.404 2.717 13.123 1.00 98.62 105 HIS A CA 1
ATOM 743 C C . HIS A 1 105 ? -0.934 1.967 13.065 1.00 98.62 105 HIS A C 1
ATOM 745 O O . HIS A 1 105 ? -1.963 2.533 12.702 1.00 98.62 105 HIS A O 1
ATOM 751 N N . ILE A 1 106 ? -0.936 0.678 13.413 1.00 98.06 106 ILE A N 1
ATOM 752 C CA . ILE A 1 106 ? -2.155 -0.092 13.688 1.00 98.06 106 ILE A CA 1
ATOM 753 C C . ILE A 1 106 ? -2.153 -0.404 15.188 1.00 98.06 106 ILE A C 1
ATOM 755 O O . ILE A 1 106 ? -1.646 -1.454 15.597 1.00 98.06 106 ILE A O 1
ATOM 759 N N . PRO A 1 107 ? -2.677 0.495 16.043 1.00 97.50 107 PRO A N 1
ATOM 760 C CA . PRO A 1 107 ? -2.743 0.231 17.474 1.00 97.50 107 PRO A CA 1
ATOM 761 C C . PRO A 1 107 ? -3.597 -1.004 17.772 1.00 97.50 107 PRO A C 1
ATOM 763 O O . PRO A 1 107 ? -4.541 -1.308 17.043 1.00 97.50 107 PRO A O 1
ATOM 766 N N . ALA A 1 108 ? -3.333 -1.679 18.893 1.00 95.94 108 ALA A N 1
ATOM 767 C CA . ALA A 1 108 ? -4.056 -2.896 19.284 1.00 95.94 108 ALA A CA 1
ATOM 768 C C . ALA A 1 108 ? -5.580 -2.703 19.434 1.00 95.94 108 ALA A C 1
ATOM 770 O O . ALA A 1 108 ? -6.336 -3.657 19.288 1.00 95.94 108 ALA A O 1
ATOM 771 N N . ALA A 1 109 ? -6.033 -1.474 19.703 1.00 97.31 109 ALA A N 1
ATOM 772 C CA . ALA A 1 109 ? -7.449 -1.118 19.801 1.00 97.31 109 ALA A CA 1
ATOM 773 C C . ALA A 1 109 ? -8.128 -0.854 18.438 1.00 97.31 109 ALA A C 1
ATOM 775 O O . ALA A 1 109 ? -9.304 -0.501 18.408 1.00 97.31 109 ALA A O 1
ATOM 776 N N . THR A 1 110 ? -7.414 -0.996 17.314 1.00 98.12 110 THR A N 1
ATOM 777 C CA . THR A 1 110 ? -7.988 -0.815 15.971 1.00 98.12 110 THR A CA 1
ATOM 778 C C . THR A 1 110 ? -9.105 -1.840 15.738 1.00 98.12 110 THR A C 1
ATOM 780 O O . THR A 1 110 ? -8.865 -3.031 15.952 1.00 98.12 110 THR A O 1
ATOM 783 N N . PRO A 1 111 ? -10.300 -1.429 15.264 1.00 97.94 111 PRO A N 1
ATOM 784 C CA . PRO A 1 111 ? -11.363 -2.366 14.913 1.00 97.94 111 PRO A CA 1
ATOM 785 C C . PRO A 1 111 ? -10.874 -3.451 13.953 1.00 97.94 111 PRO A C 1
ATOM 787 O O . PRO A 1 111 ? -10.145 -3.169 12.998 1.00 97.94 111 PRO A O 1
ATOM 790 N N . HIS A 1 112 ? -11.291 -4.692 14.197 1.00 97.44 112 HIS A N 1
ATOM 791 C CA . HIS A 1 112 ? -10.800 -5.854 13.459 1.00 97.44 112 HIS A CA 1
ATOM 792 C C . HIS A 1 112 ? -11.050 -5.737 11.948 1.00 97.44 112 HIS A C 1
ATOM 794 O O . HIS A 1 112 ? -10.179 -6.059 11.144 1.00 97.44 112 HIS A O 1
ATOM 800 N N . GLU A 1 113 ? -12.210 -5.228 11.530 1.00 97.06 113 GLU A N 1
ATOM 801 C CA . GLU A 1 113 ? -12.500 -5.028 10.109 1.00 97.06 113 GLU A CA 1
ATOM 802 C C . GLU A 1 113 ? -11.565 -4.009 9.438 1.00 97.06 113 GLU A C 1
ATOM 804 O O . GLU A 1 113 ? -11.254 -4.153 8.254 1.00 97.06 113 GLU A O 1
ATOM 809 N N . VAL A 1 114 ? -11.078 -3.012 10.185 1.00 97.94 114 VAL A N 1
ATOM 810 C CA . VAL A 1 114 ? -10.119 -2.019 9.685 1.00 97.94 114 VAL A CA 1
ATOM 811 C C . VAL A 1 114 ? -8.734 -2.645 9.578 1.00 97.94 114 VAL A C 1
ATOM 813 O O . VAL A 1 114 ? -8.103 -2.530 8.529 1.00 97.94 114 VAL A O 1
ATOM 816 N N . SER A 1 115 ? -8.268 -3.343 10.618 1.00 98.00 115 SER A N 1
ATOM 817 C CA . SER A 1 115 ? -6.936 -3.960 10.610 1.00 98.00 115 SER A CA 1
ATOM 818 C C . SER A 1 115 ? -6.805 -5.048 9.540 1.00 98.00 115 SER A C 1
ATOM 820 O O . SER A 1 115 ? -5.798 -5.076 8.831 1.00 98.00 115 SER A O 1
ATOM 822 N N . VAL A 1 116 ? -7.839 -5.874 9.339 1.00 97.62 116 VAL A N 1
ATOM 823 C CA . VAL A 1 116 ? -7.879 -6.867 8.252 1.00 97.62 116 VAL A CA 1
ATOM 824 C C . VAL A 1 116 ? -7.854 -6.192 6.886 1.00 97.62 116 VAL A C 1
ATOM 826 O O . VAL A 1 116 ? -7.048 -6.567 6.041 1.00 97.62 116 VAL A O 1
ATOM 829 N N . ALA A 1 117 ? -8.679 -5.164 6.661 1.00 97.31 117 ALA A N 1
ATOM 830 C CA . ALA A 1 117 ? -8.694 -4.478 5.372 1.00 97.31 117 ALA A CA 1
ATOM 831 C C . ALA A 1 117 ? -7.355 -3.777 5.069 1.00 97.31 117 ALA A C 1
ATOM 833 O O . ALA A 1 117 ? -6.930 -3.753 3.913 1.00 97.31 117 ALA A O 1
ATOM 834 N N . ILE A 1 118 ? -6.670 -3.246 6.093 1.00 98.00 118 ILE A N 1
ATOM 835 C CA . ILE A 1 118 ? -5.307 -2.717 5.954 1.00 98.00 118 ILE A CA 1
ATOM 836 C C . ILE A 1 118 ? -4.335 -3.846 5.601 1.00 98.00 118 ILE A C 1
ATOM 838 O O . ILE A 1 118 ? -3.541 -3.668 4.683 1.00 98.00 118 ILE A O 1
ATOM 842 N N . SER A 1 119 ? -4.404 -5.000 6.269 1.00 97.44 119 SER A N 1
ATOM 843 C CA . SER A 1 119 ? -3.545 -6.150 5.953 1.00 97.44 119 SER A CA 1
ATOM 844 C C . SER A 1 119 ? -3.716 -6.603 4.5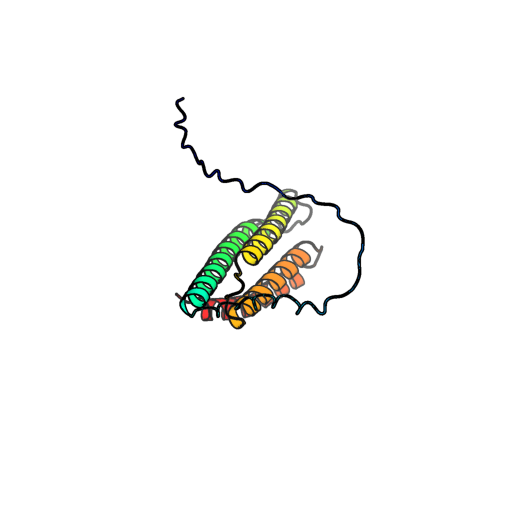02 1.00 97.44 119 SER A C 1
ATOM 846 O O . SER A 1 119 ? -2.725 -6.663 3.779 1.00 97.44 119 SER A O 1
ATOM 848 N N . ASP A 1 120 ? -4.960 -6.800 4.049 1.00 95.81 120 ASP A N 1
ATOM 849 C CA . ASP A 1 120 ? -5.282 -7.168 2.660 1.00 95.81 120 ASP A CA 1
ATOM 850 C C . ASP A 1 120 ? -4.674 -6.166 1.657 1.00 95.81 120 ASP A C 1
ATOM 852 O O . ASP A 1 120 ? -4.169 -6.536 0.595 1.00 95.81 120 ASP A O 1
ATOM 856 N N . TYR A 1 121 ? -4.726 -4.871 1.984 1.00 95.75 121 TYR A N 1
ATOM 857 C CA . TYR A 1 121 ? -4.120 -3.821 1.170 1.00 95.75 121 TYR A CA 1
ATOM 858 C C . TYR A 1 121 ? -2.587 -3.919 1.134 1.00 95.75 121 TYR A C 1
ATOM 860 O O . TYR A 1 121 ? -1.997 -3.812 0.058 1.00 95.75 121 TYR A O 1
ATOM 868 N N . LEU A 1 122 ? -1.937 -4.117 2.286 1.00 96.25 122 LEU A N 1
ATOM 869 C CA . LEU A 1 122 ? -0.479 -4.236 2.367 1.00 96.25 122 LEU A CA 1
ATOM 870 C C . LEU A 1 122 ? 0.031 -5.472 1.617 1.00 96.25 122 LEU A C 1
ATOM 872 O O . LEU A 1 122 ? 1.055 -5.383 0.941 1.00 96.25 122 LEU A O 1
ATOM 876 N N . ASP A 1 123 ? -0.696 -6.585 1.674 1.00 95.00 123 ASP A N 1
ATOM 877 C CA . ASP A 1 123 ? -0.356 -7.795 0.923 1.00 95.00 123 ASP A CA 1
ATOM 878 C C . ASP A 1 123 ? -0.459 -7.550 -0.591 1.00 95.00 123 ASP A C 1
ATOM 880 O O . ASP A 1 123 ? 0.465 -7.880 -1.335 1.00 95.00 123 ASP A O 1
ATOM 884 N N . ALA A 1 124 ? -1.505 -6.854 -1.054 1.00 92.50 124 ALA A N 1
ATOM 885 C CA . ALA A 1 124 ? -1.631 -6.472 -2.464 1.00 92.50 124 ALA A CA 1
ATOM 886 C C . ALA A 1 124 ? -0.502 -5.532 -2.940 1.00 92.50 124 ALA A C 1
ATOM 888 O O . ALA A 1 124 ? -0.043 -5.629 -4.084 1.00 92.50 124 ALA A O 1
ATOM 889 N N . VAL A 1 125 ? -0.026 -4.630 -2.075 1.00 93.44 125 VAL A N 1
ATOM 890 C CA . VAL A 1 125 ? 1.140 -3.774 -2.357 1.00 93.44 125 VAL A CA 1
ATOM 891 C C . VAL A 1 125 ? 2.410 -4.611 -2.517 1.00 93.44 125 VAL A C 1
ATOM 893 O O . VAL A 1 125 ? 3.171 -4.384 -3.459 1.00 93.44 125 VAL A O 1
ATOM 896 N N . ILE A 1 126 ? 2.637 -5.577 -1.624 1.00 93.56 126 ILE A N 1
ATOM 897 C CA . ILE A 1 126 ? 3.806 -6.467 -1.671 1.00 93.56 126 ILE A CA 1
ATOM 898 C C . ILE A 1 126 ? 3.781 -7.312 -2.950 1.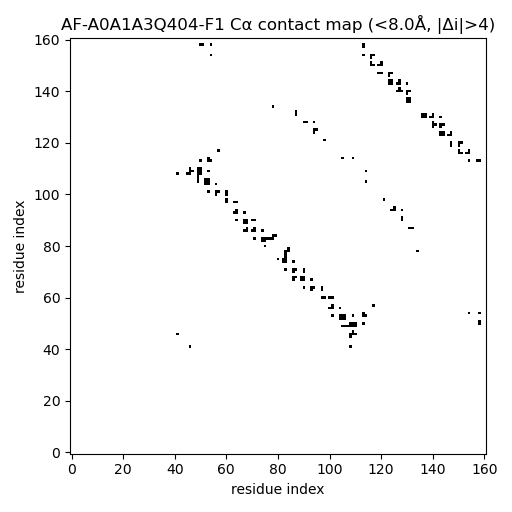00 93.56 126 ILE A C 1
ATOM 900 O O . ILE A 1 126 ? 4.783 -7.358 -3.665 1.00 93.56 126 ILE A O 1
ATOM 904 N N . ASP A 1 127 ? 2.632 -7.906 -3.277 1.00 91.38 127 ASP A N 1
ATOM 905 C CA . ASP A 1 127 ? 2.415 -8.655 -4.520 1.00 91.38 127 ASP A CA 1
ATOM 906 C C . ASP A 1 127 ? 2.742 -7.813 -5.757 1.00 91.38 127 ASP A C 1
ATOM 908 O O . ASP A 1 127 ? 3.427 -8.270 -6.674 1.00 91.38 127 ASP A O 1
ATOM 912 N N . THR A 1 128 ? 2.263 -6.566 -5.778 1.00 90.06 128 THR A N 1
ATOM 913 C CA . THR A 1 128 ? 2.491 -5.643 -6.894 1.00 90.06 128 THR A CA 1
ATOM 914 C C . THR A 1 128 ? 3.975 -5.311 -7.034 1.00 90.06 128 THR A C 1
ATOM 916 O O . THR A 1 128 ? 4.521 -5.412 -8.130 1.00 90.06 128 THR A O 1
ATOM 919 N N . ALA A 1 129 ? 4.653 -4.984 -5.930 1.00 91.31 129 ALA A N 1
ATOM 920 C CA . ALA A 1 129 ? 6.082 -4.675 -5.936 1.00 91.31 129 ALA A CA 1
ATOM 921 C C . ALA A 1 129 ? 6.944 -5.877 -6.366 1.00 91.31 129 ALA A C 1
ATOM 923 O O . ALA A 1 129 ? 7.951 -5.697 -7.058 1.00 91.31 129 ALA A O 1
ATOM 924 N N . ALA A 1 130 ? 6.549 -7.096 -5.985 1.00 89.75 130 ALA A N 1
ATOM 925 C CA . ALA A 1 130 ? 7.202 -8.324 -6.425 1.00 89.75 130 ALA A CA 1
ATOM 926 C C . ALA A 1 130 ? 6.997 -8.566 -7.930 1.00 89.75 130 ALA A C 1
ATOM 928 O O . ALA A 1 130 ? 7.961 -8.863 -8.637 1.00 89.75 130 ALA A O 1
ATOM 929 N N . ALA A 1 131 ? 5.769 -8.396 -8.427 1.00 89.69 131 ALA A N 1
ATOM 930 C CA . ALA A 1 131 ? 5.439 -8.565 -9.841 1.00 89.69 131 ALA A CA 1
ATOM 931 C C . ALA A 1 131 ? 6.112 -7.509 -10.736 1.00 89.69 131 ALA A C 1
ATOM 933 O O . ALA A 1 131 ? 6.631 -7.856 -11.795 1.00 89.69 131 ALA A O 1
ATOM 934 N N . ASP A 1 132 ? 6.189 -6.249 -10.292 1.00 87.44 132 ASP A N 1
ATOM 935 C CA . ASP A 1 132 ? 6.883 -5.165 -11.007 1.00 87.44 132 ASP A CA 1
ATOM 936 C C . ASP A 1 132 ? 8.372 -5.498 -11.260 1.00 87.44 132 ASP A C 1
ATOM 938 O O . ASP A 1 132 ? 8.950 -5.044 -12.253 1.00 87.44 132 ASP A O 1
ATOM 942 N N . GLY A 1 133 ? 8.982 -6.308 -10.383 1.00 85.25 133 GLY A N 1
ATOM 943 C CA . GLY A 1 133 ? 10.372 -6.763 -10.468 1.00 85.25 133 GLY A CA 1
ATOM 944 C C . GLY A 1 133 ? 10.634 -7.925 -11.431 1.00 85.25 133 GLY A C 1
ATOM 945 O O . GLY A 1 133 ? 11.794 -8.237 -11.697 1.00 85.25 133 GLY A O 1
ATOM 946 N N . GLN A 1 134 ? 9.596 -8.579 -11.954 1.00 85.12 134 GLN A N 1
ATOM 947 C CA . GLN A 1 134 ? 9.743 -9.749 -12.820 1.00 85.12 134 GLN A CA 1
ATOM 948 C C . GLN A 1 134 ? 9.747 -9.356 -14.306 1.00 85.12 134 GLN A C 1
ATOM 950 O O . GLN A 1 134 ? 8.881 -8.625 -14.788 1.00 85.12 134 GLN A O 1
ATOM 955 N N . ALA A 1 135 ? 10.717 -9.872 -15.067 1.00 69.62 135 ALA A N 1
ATOM 956 C CA . ALA A 1 135 ? 10.786 -9.644 -16.509 1.00 69.62 135 ALA A CA 1
ATOM 957 C C . ALA A 1 135 ? 9.583 -10.285 -17.228 1.00 69.62 135 ALA A C 1
ATOM 959 O O . ALA A 1 135 ? 9.279 -11.456 -17.012 1.00 69.62 135 ALA A O 1
ATOM 960 N N . GLY A 1 136 ? 8.908 -9.524 -18.097 1.00 69.81 136 GLY A N 1
ATOM 961 C CA . GLY A 1 136 ? 7.746 -9.999 -18.863 1.00 69.81 136 GLY A CA 1
ATOM 962 C C . GLY A 1 136 ? 6.446 -10.135 -18.057 1.00 69.81 136 GLY A C 1
ATOM 963 O O . GLY A 1 136 ? 5.469 -10.677 -18.570 1.00 69.81 136 GLY A O 1
ATOM 964 N N . ALA A 1 137 ? 6.412 -9.642 -16.816 1.00 75.81 137 ALA A N 1
ATOM 965 C CA . ALA A 1 137 ? 5.287 -9.805 -15.899 1.00 75.81 137 ALA A CA 1
ATOM 966 C C . ALA A 1 137 ? 4.327 -8.601 -15.855 1.00 75.81 137 ALA A C 1
ATOM 968 O O . ALA A 1 137 ? 3.561 -8.479 -14.904 1.00 75.81 137 ALA A O 1
ATOM 969 N N . ASP A 1 138 ? 4.311 -7.728 -16.870 1.00 77.06 138 ASP A N 1
ATOM 970 C CA . ASP A 1 138 ? 3.472 -6.513 -16.878 1.00 77.06 138 ASP A CA 1
ATOM 971 C C . ASP A 1 138 ? 1.986 -6.830 -16.635 1.00 77.06 138 ASP A C 1
ATOM 973 O O . ASP A 1 138 ? 1.316 -6.169 -15.845 1.00 77.06 138 ASP A O 1
ATOM 977 N N . ALA A 1 139 ? 1.472 -7.900 -17.252 1.00 78.25 139 ALA A N 1
ATOM 978 C CA . ALA A 1 139 ? 0.102 -8.359 -17.027 1.00 78.25 139 ALA A CA 1
ATOM 979 C C . ALA A 1 139 ? -0.131 -8.839 -15.582 1.00 78.25 139 ALA A C 1
ATOM 981 O O . ALA A 1 139 ? -1.188 -8.578 -15.011 1.00 78.25 139 ALA A O 1
ATOM 982 N N . ALA A 1 140 ? 0.853 -9.506 -14.973 1.00 78.69 140 ALA A N 1
ATOM 983 C CA . ALA A 1 140 ? 0.771 -9.957 -13.587 1.00 78.69 140 ALA A CA 1
ATOM 984 C C . ALA A 1 140 ? 0.861 -8.781 -12.601 1.00 78.69 140 ALA A C 1
ATOM 986 O O . ALA A 1 140 ? 0.129 -8.765 -11.613 1.00 78.69 140 ALA A O 1
ATOM 987 N N . ALA A 1 141 ? 1.696 -7.782 -12.895 1.00 76.06 141 ALA A N 1
ATOM 988 C CA . ALA A 1 141 ? 1.810 -6.547 -12.128 1.00 76.06 141 ALA A CA 1
ATOM 989 C C . ALA A 1 141 ? 0.524 -5.714 -12.186 1.00 76.06 141 ALA A C 1
ATOM 991 O O . ALA A 1 141 ? 0.049 -5.238 -11.156 1.00 76.06 141 ALA A O 1
ATOM 992 N N . ASN A 1 142 ? -0.090 -5.600 -13.366 1.00 77.50 142 ASN A N 1
ATOM 993 C CA . ASN A 1 142 ? -1.389 -4.947 -13.521 1.00 77.50 142 ASN A CA 1
ATOM 994 C C . ASN A 1 142 ? -2.490 -5.715 -12.784 1.00 77.50 142 ASN A C 1
ATOM 996 O O . ASN A 1 142 ? -3.233 -5.117 -12.015 1.00 77.50 142 ASN A O 1
ATOM 1000 N N . ALA A 1 143 ? -2.533 -7.045 -12.910 1.00 79.88 143 ALA A N 1
ATOM 1001 C CA . ALA A 1 143 ? -3.487 -7.861 -12.165 1.00 79.88 143 ALA A CA 1
ATOM 1002 C C . ALA A 1 143 ? -3.287 -7.755 -10.641 1.00 79.88 143 ALA A C 1
ATOM 1004 O O . ALA A 1 143 ? -4.263 -7.766 -9.893 1.00 79.88 143 ALA A O 1
ATOM 1005 N N . ALA A 1 144 ? -2.044 -7.658 -10.159 1.00 79.94 144 ALA A N 1
ATOM 1006 C CA . ALA A 1 144 ? -1.747 -7.428 -8.745 1.00 79.94 144 ALA A CA 1
ATOM 1007 C C . ALA A 1 144 ? -2.225 -6.044 -8.282 1.00 79.94 144 ALA A C 1
ATOM 1009 O O . ALA A 1 144 ? -2.890 -5.938 -7.248 1.00 79.94 144 ALA A O 1
ATOM 1010 N N . ALA A 1 145 ? -1.988 -5.009 -9.091 1.00 79.44 145 ALA A N 1
ATOM 1011 C CA . ALA A 1 145 ? -2.498 -3.671 -8.827 1.00 79.44 145 ALA A CA 1
ATOM 1012 C C . ALA A 1 145 ? -4.039 -3.641 -8.810 1.00 79.44 145 ALA A C 1
ATOM 1014 O O . ALA A 1 145 ? -4.624 -3.054 -7.901 1.00 79.44 145 ALA A O 1
ATOM 1015 N N . ASP A 1 146 ? -4.709 -4.334 -9.733 1.00 82.31 146 ASP A N 1
ATOM 1016 C CA . ASP A 1 146 ? -6.174 -4.426 -9.779 1.00 82.31 146 ASP A CA 1
ATOM 1017 C C . ASP A 1 146 ? -6.746 -5.133 -8.543 1.00 82.31 146 ASP A C 1
ATOM 1019 O O . ASP A 1 146 ? -7.765 -4.705 -7.993 1.00 82.31 146 ASP A O 1
ATOM 1023 N N . ARG A 1 147 ? -6.062 -6.168 -8.028 1.00 81.31 147 ARG A N 1
ATOM 1024 C CA . ARG A 1 147 ? -6.457 -6.829 -6.770 1.00 81.31 147 ARG A CA 1
ATOM 1025 C C . ARG A 1 147 ? -6.449 -5.870 -5.578 1.00 81.31 147 ARG A C 1
ATOM 1027 O O . ARG A 1 147 ? -7.250 -6.063 -4.664 1.00 81.31 147 ARG A O 1
ATOM 1034 N N . SER A 1 148 ? -5.635 -4.810 -5.600 1.00 85.38 148 SER A N 1
ATOM 1035 C CA . SER A 1 148 ? -5.633 -3.786 -4.543 1.00 85.38 148 SER A CA 1
ATOM 1036 C C . SER A 1 148 ? -6.917 -2.939 -4.509 1.00 85.38 148 SER A C 1
ATOM 1038 O O . SER A 1 148 ? -7.234 -2.344 -3.477 1.00 85.38 148 SER A O 1
ATOM 1040 N N . ALA A 1 149 ? -7.716 -2.919 -5.584 1.00 87.69 149 ALA A N 1
ATOM 1041 C CA . ALA A 1 149 ? -8.934 -2.112 -5.651 1.00 87.69 149 ALA A CA 1
ATOM 1042 C C . ALA A 1 149 ? -9.991 -2.542 -4.620 1.00 87.69 149 ALA A C 1
ATOM 1044 O O . ALA A 1 149 ? -10.670 -1.691 -4.039 1.00 87.69 149 ALA A O 1
ATOM 1045 N N . VAL A 1 150 ? -10.112 -3.848 -4.357 1.00 89.50 150 VAL A N 1
ATOM 1046 C CA . VAL A 1 150 ? -11.065 -4.396 -3.378 1.00 89.50 150 VAL A CA 1
ATOM 1047 C C . VAL A 1 150 ? -10.759 -3.917 -1.951 1.00 89.50 150 VAL A C 1
ATOM 1049 O O . VAL A 1 150 ? -11.643 -3.301 -1.345 1.00 89.50 150 VAL A O 1
ATOM 1052 N N . PRO A 1 151 ? -9.553 -4.132 -1.387 1.00 92.88 151 PRO A N 1
ATOM 1053 C CA . PRO A 1 151 ? -9.239 -3.640 -0.050 1.00 92.88 151 PRO A CA 1
ATOM 1054 C C . PRO A 1 151 ? -9.218 -2.110 0.018 1.00 92.88 151 PRO A C 1
ATOM 1056 O O . PRO A 1 151 ? -9.702 -1.552 1.000 1.00 92.88 151 PRO A O 1
ATOM 1059 N N . VAL A 1 152 ? -8.796 -1.404 -1.041 1.00 93.31 152 VAL A N 1
ATOM 1060 C CA . VAL A 1 152 ? -8.920 0.065 -1.104 1.00 93.31 152 VAL A CA 1
ATOM 1061 C C . VAL A 1 152 ? -10.382 0.507 -1.011 1.00 93.31 152 VAL A C 1
ATOM 1063 O O . VAL A 1 152 ? -10.687 1.454 -0.289 1.00 93.31 152 VAL A O 1
ATOM 1066 N N . GLY A 1 153 ? -11.301 -0.161 -1.711 1.00 93.69 153 GLY A N 1
ATOM 1067 C CA . GLY A 1 153 ? -12.735 0.124 -1.636 1.00 93.69 153 GLY A CA 1
ATOM 1068 C C . GLY A 1 153 ? -13.299 -0.079 -0.228 1.00 93.69 153 GLY A C 1
ATOM 1069 O O . GLY A 1 153 ? -13.998 0.799 0.282 1.00 93.69 153 GLY A O 1
ATOM 1070 N N . LYS A 1 154 ? -12.937 -1.190 0.429 1.00 94.81 154 LYS A N 1
ATOM 1071 C CA . LYS A 1 154 ? -13.305 -1.458 1.831 1.00 94.81 154 LYS A CA 1
ATOM 1072 C C . LYS A 1 154 ? -12.763 -0.378 2.767 1.00 94.81 154 LYS A C 1
ATOM 1074 O O . LYS A 1 154 ? -13.522 0.187 3.547 1.00 94.81 154 LYS A O 1
ATOM 1079 N N . LEU A 1 155 ? -11.480 -0.036 2.654 1.00 96.50 155 LEU A N 1
ATOM 1080 C CA . LEU A 1 155 ? -10.851 0.979 3.498 1.00 96.50 155 LEU A CA 1
ATOM 1081 C C . LEU A 1 155 ? -11.449 2.362 3.275 1.00 96.50 155 LEU A C 1
ATOM 1083 O O . LEU A 1 155 ? -11.735 3.056 4.241 1.00 96.50 155 LEU A O 1
ATOM 1087 N N . LYS A 1 156 ? -11.763 2.741 2.032 1.00 95.69 156 LYS A N 1
ATOM 1088 C CA . LYS A 1 156 ? -12.513 3.975 1.752 1.00 95.69 156 LYS A CA 1
ATOM 1089 C C . LYS A 1 156 ? -13.892 3.998 2.407 1.00 95.69 156 LYS A C 1
ATOM 1091 O O . LYS A 1 156 ? -14.384 5.081 2.698 1.00 95.69 156 LYS A O 1
ATOM 1096 N N . ALA A 1 157 ? -14.540 2.850 2.597 1.00 96.00 157 ALA A N 1
ATOM 1097 C CA . ALA A 1 157 ? -15.825 2.769 3.287 1.00 96.00 157 ALA A CA 1
ATOM 1098 C C . ALA A 1 157 ? -15.673 2.835 4.815 1.00 96.00 157 ALA A C 1
ATOM 1100 O O . ALA A 1 157 ? -16.465 3.507 5.470 1.00 96.00 157 ALA A O 1
ATOM 1101 N N . LEU A 1 158 ? -14.655 2.167 5.363 1.00 96.56 158 LEU A N 1
ATOM 1102 C CA . LEU A 1 158 ? -14.399 2.070 6.803 1.00 96.56 158 LEU A CA 1
ATOM 1103 C C . LEU A 1 158 ? -13.743 3.329 7.391 1.00 96.56 158 LEU A C 1
ATOM 1105 O O . LEU A 1 158 ? -14.044 3.705 8.523 1.00 96.56 158 LEU A O 1
ATOM 1109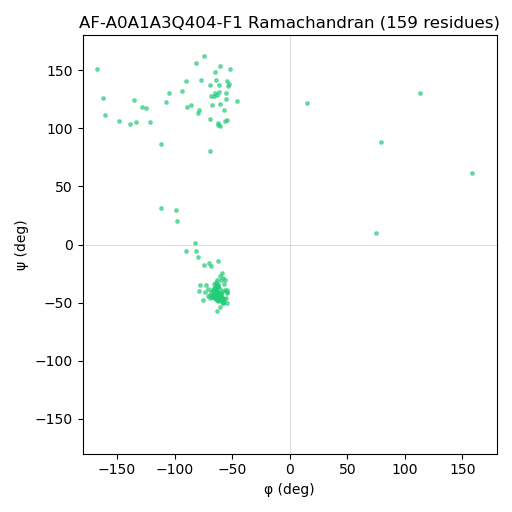 N N . CYS A 1 159 ? -12.873 3.975 6.615 1.00 96.06 159 CYS A N 1
ATOM 1110 C CA . CYS A 1 159 ? -12.087 5.157 6.970 1.00 96.06 159 CYS A CA 1
ATOM 1111 C C . CYS A 1 159 ? -12.704 6.460 6.447 1.00 96.06 159 CYS A C 1
ATOM 1113 O O . CYS A 1 159 ? -11.976 7.395 6.107 1.00 96.06 159 CYS A O 1
ATOM 1115 N N . LYS A 1 160 ? -14.034 6.507 6.315 1.00 85.12 160 LYS A N 1
ATOM 1116 C CA . LYS A 1 160 ? -14.725 7.777 6.091 1.00 85.12 160 LYS A CA 1
ATOM 1117 C C . LYS A 1 160 ? -14.610 8.605 7.365 1.00 85.12 160 LYS A C 1
ATOM 1119 O O . LYS A 1 160 ? -14.919 8.094 8.440 1.00 85.12 160 LYS A O 1
ATOM 1124 N N . ASP A 1 161 ? -14.146 9.835 7.196 1.00 56.16 161 ASP A N 1
ATOM 1125 C CA . ASP A 1 161 ? -14.306 10.896 8.185 1.00 56.16 161 ASP A CA 1
ATOM 1126 C C . ASP A 1 161 ? -15.723 11.474 8.030 1.00 56.16 161 ASP A C 1
ATOM 1128 O O . ASP A 1 161 ? -16.093 11.814 6.878 1.00 56.16 161 ASP A O 1
#

Sequence (161 aa):
MAFAALAVSFAALVVGGTALVRTSSGSLQSAPTQPTAVTAAVSPDQVEAAKREACTAWRAAAVAMNATRKAFIDSPARRDDPATVTALAAAQAQAVAQVQYVRQHIPAATPHEVSVAISDYLDAVIDTAAADGQAGADAAANAAADRSAVPVGKLKALCKD

Foldseek 3Di:
DDDDDDDDDDDDDDDDDDDDDDDDDDDPDDDPDDPPPPPPDQDPVNQVVLQQQLLVLLVVLVVQLVVLVVQLVPDDPPCPPPSNVVSLVSSLVSLVVSLVSSVVSNDPSHPPLLVVLSVQLNVLSNQLSVQSPDPPSPVSNVVSVVSNVVSVVSSCVSSDD

Solvent-accessible surface area (backbone atoms only — not comparable to full-atom values): 9560 Å² total; per-residue (Å²): 142,83,85,85,85,81,87,86,85,88,86,81,87,86,84,88,84,92,76,93,78,81,89,83,84,91,75,96,70,77,75,80,78,71,78,77,79,75,75,76,77,85,48,71,69,50,29,54,49,21,39,51,45,28,42,49,38,45,52,55,34,52,54,55,38,52,60,43,37,44,54,29,71,73,32,65,89,51,73,84,37,69,65,24,45,50,26,43,54,50,23,42,53,44,43,54,54,36,48,52,52,33,64,75,34,54,47,90,51,30,50,65,73,56,54,51,32,50,48,54,31,48,51,25,51,51,50,21,48,57,28,66,72,42,88,93,26,62,69,55,19,49,52,27,50,57,58,29,50,58,28,49,52,51,40,59,66,73,56,60,129

Mean predicted aligned error: 13.1 Å

Secondary structure (DSSP, 8-state):
--PPP----------------------------------PPPPHHHHHHHHHHHHHHHHHHHHHHHHHHHHHHTS-S-TTSHHHHHHHHHHHHHHHHHHHHHHHT--TTS-HHHHHHHHHHHHHHHHHHHHHTSTT-HHHHHHHHHHTHHHHHHHHHHT--

pLDDT: mean 80.91, std 20.44, range [35.38, 98.62]

Nearest PDB structures (foldseek):
  6s37-assembly1_A  TM=5.519E-01  e=9.085E-01  Pseudomonas putida KT2440
  2asr-assembly1_A-2  TM=4.224E-01  e=3.177E-01  Escherichia coli
  3ls1-assembly2_B  TM=4.002E-01  e=5.509E-01  Synechocystis sp. PCC 6803
  1jmw-assembly1_A  TM=4.452E-01  e=6.729E-01  Salmonella enterica subsp. enterica serovar Typhimurium
  2lig-assembly1_B  TM=4.449E-01  e=6.729E-01  Salmonella enterica subsp. enterica serovar Typhimurium